Protein AF-A0AB34UBN6-F1 (afdb_monomer_lite)

Foldseek 3Di:
DDDDDPDDPVRLVVLLVCLVPDQDDPVDPVVSVVSNVVSVVSNVVSVVVVVVVVVVPPD

Organism: NCBI:txid251723

pLDDT: mean 75.95, std 13.52, range [39.22, 89.69]

Secondary structure (DSSP, 8-state):
--------HHHHHHHHHHHHH-----S-HHHHHHHHHHHHHHHHHHHHHHHHHHHTT--

Structure (mmCIF, N/CA/C/O backbone):
data_AF-A0AB34UBN6-F1
#
_entry.id   AF-A0AB34UBN6-F1
#
loop_
_atom_site.group_PDB
_atom_site.id
_atom_site.type_symbol
_atom_site.label_atom_id
_atom_site.label_alt_id
_atom_site.label_comp_id
_atom_site.label_asym_id
_atom_site.label_entity_id
_atom_site.label_seq_id
_atom_site.pdbx_PDB_ins_code
_atom_site.Cartn_x
_atom_site.Cartn_y
_atom_site.Cartn_z
_atom_site.occupancy
_atom_site.B_iso_or_equiv
_atom_site.auth_seq_id
_atom_site.auth_comp_id
_atom_site.auth_asym_id
_atom_site.auth_atom_id
_atom_site.pdbx_PDB_model_num
ATOM 1 N N . MET A 1 1 ? 0.363 -15.893 -10.728 1.00 39.22 1 MET A N 1
ATOM 2 C CA . MET A 1 1 ? -0.449 -14.827 -11.350 1.00 39.22 1 MET A CA 1
ATOM 3 C C . MET A 1 1 ? 0.362 -13.549 -11.215 1.00 39.22 1 MET A C 1
ATOM 5 O O . MET A 1 1 ? 0.443 -13.038 -10.112 1.00 39.22 1 MET A O 1
ATOM 9 N N . HIS A 1 2 ? 1.070 -13.130 -12.268 1.00 51.81 2 HIS A N 1
ATOM 10 C CA . HIS A 1 2 ? 1.823 -11.871 -12.260 1.00 51.81 2 HIS A CA 1
ATOM 11 C C . HIS A 1 2 ? 0.877 -10.771 -12.730 1.00 51.81 2 HIS A C 1
ATOM 13 O O . HIS A 1 2 ? 0.379 -10.827 -13.853 1.00 51.81 2 HIS A O 1
ATOM 19 N N . ILE A 1 3 ? 0.565 -9.830 -11.846 1.00 56.25 3 ILE A N 1
ATOM 20 C CA . ILE A 1 3 ? -0.167 -8.623 -12.214 1.00 56.25 3 ILE A CA 1
ATOM 21 C C . ILE A 1 3 ? 0.891 -7.662 -12.761 1.00 56.25 3 ILE A C 1
ATOM 23 O O . ILE A 1 3 ? 1.676 -7.121 -11.992 1.00 56.25 3 ILE A O 1
ATOM 27 N N . SER A 1 4 ? 0.970 -7.522 -14.085 1.00 46.94 4 SER A N 1
ATOM 28 C CA . SER A 1 4 ? 1.852 -6.541 -14.722 1.00 46.94 4 SER A CA 1
ATOM 29 C C . SER A 1 4 ? 1.200 -5.170 -14.626 1.00 46.94 4 SER A C 1
ATOM 31 O O . SER A 1 4 ? 0.198 -4.899 -15.288 1.00 46.94 4 SER A O 1
ATOM 33 N N . PHE A 1 5 ? 1.753 -4.326 -13.767 1.00 59.00 5 PHE A N 1
ATOM 34 C CA . PHE A 1 5 ? 1.351 -2.939 -13.643 1.00 59.00 5 PHE A CA 1
ATOM 35 C C . PHE A 1 5 ? 2.197 -2.095 -14.599 1.00 59.00 5 PHE A C 1
ATOM 37 O O . PHE A 1 5 ? 3.387 -1.914 -14.367 1.00 59.00 5 PHE A O 1
ATOM 44 N N . ASP A 1 6 ? 1.588 -1.563 -15.660 1.00 62.47 6 ASP A N 1
ATOM 45 C CA . ASP A 1 6 ? 2.205 -0.524 -16.497 1.00 62.47 6 ASP A CA 1
ATOM 46 C C . ASP A 1 6 ? 2.112 0.827 -15.766 1.00 62.47 6 ASP A C 1
ATOM 48 O O . ASP A 1 6 ? 1.368 1.731 -16.143 1.00 62.47 6 ASP A O 1
ATOM 52 N N . LEU A 1 7 ? 2.762 0.905 -14.603 1.00 65.88 7 LEU A N 1
ATOM 53 C CA . LEU A 1 7 ? 2.819 2.112 -13.789 1.00 65.88 7 LEU A CA 1
ATOM 54 C C . LEU A 1 7 ? 4.020 2.936 -14.238 1.00 65.88 7 LEU A C 1
ATOM 56 O O . LEU A 1 7 ? 5.160 2.471 -14.208 1.00 65.88 7 LEU A O 1
ATOM 60 N N . ASN A 1 8 ? 3.765 4.192 -14.591 1.00 74.69 8 ASN A N 1
ATOM 61 C CA . ASN A 1 8 ? 4.823 5.178 -14.741 1.00 74.69 8 ASN A CA 1
ATOM 62 C C . ASN A 1 8 ? 5.612 5.287 -13.421 1.00 74.69 8 ASN A C 1
ATOM 64 O O . ASN A 1 8 ? 5.048 5.096 -12.342 1.00 74.69 8 ASN A O 1
ATOM 68 N N . HIS A 1 9 ? 6.897 5.644 -13.487 1.00 74.25 9 HIS A N 1
ATOM 69 C CA . HIS A 1 9 ? 7.771 5.767 -12.312 1.00 74.25 9 HIS A CA 1
ATOM 70 C C . HIS A 1 9 ? 7.131 6.617 -11.200 1.00 74.25 9 HIS A C 1
ATOM 72 O O . HIS A 1 9 ? 7.185 6.245 -10.032 1.00 74.25 9 HIS A O 1
ATOM 78 N N . ASN A 1 10 ? 6.439 7.698 -11.582 1.00 79.81 10 ASN A N 1
ATOM 79 C CA . ASN A 1 10 ? 5.726 8.582 -10.659 1.00 79.81 10 ASN A CA 1
ATOM 80 C C . ASN A 1 10 ? 4.556 7.884 -9.939 1.00 79.81 10 ASN A C 1
ATOM 82 O O . ASN A 1 10 ? 4.458 7.947 -8.716 1.00 79.81 10 ASN A 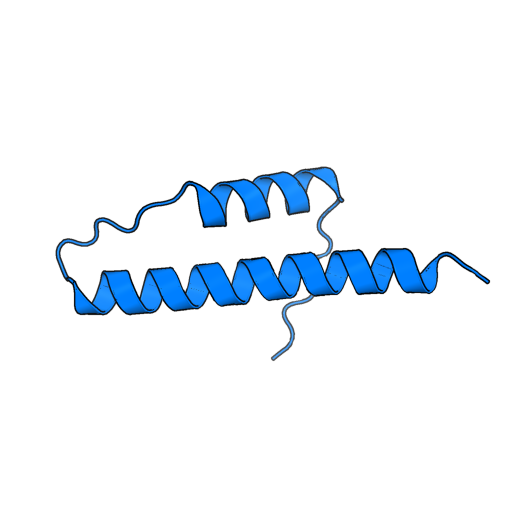O 1
ATOM 86 N N . ASP A 1 11 ? 3.704 7.167 -10.677 1.00 80.75 11 ASP A N 1
ATOM 87 C CA . ASP A 1 11 ? 2.564 6.447 -10.095 1.00 80.75 11 ASP A CA 1
ATOM 88 C C . ASP A 1 11 ? 3.032 5.289 -9.209 1.00 80.75 11 ASP A C 1
ATOM 90 O O . ASP A 1 11 ? 2.448 5.003 -8.163 1.00 80.75 11 ASP A O 1
ATOM 94 N N . ARG A 1 12 ? 4.131 4.641 -9.601 1.00 80.00 12 ARG A N 1
ATOM 95 C CA . ARG A 1 12 ? 4.751 3.555 -8.848 1.00 80.00 12 ARG A CA 1
ATOM 96 C C . ARG A 1 12 ? 5.346 4.057 -7.529 1.00 80.00 12 ARG A C 1
ATOM 98 O O . ARG A 1 12 ? 5.156 3.424 -6.495 1.00 80.00 12 ARG A O 1
ATOM 105 N N . GLU A 1 13 ? 6.009 5.212 -7.544 1.00 81.75 13 GLU A N 1
ATOM 106 C CA . GLU A 1 13 ? 6.531 5.877 -6.345 1.00 81.75 13 GLU A CA 1
ATOM 107 C C . GLU A 1 13 ? 5.394 6.367 -5.431 1.00 81.75 13 GLU A C 1
ATOM 109 O O . GLU A 1 13 ? 5.445 6.173 -4.214 1.00 81.75 13 GLU A O 1
ATOM 114 N N . ALA A 1 14 ? 4.321 6.918 -6.007 1.00 86.06 14 ALA A N 1
ATOM 115 C CA . ALA A 1 14 ? 3.120 7.304 -5.271 1.00 86.06 14 ALA A CA 1
ATOM 116 C C . ALA A 1 14 ? 2.449 6.097 -4.591 1.00 86.06 14 ALA A C 1
ATOM 118 O O . ALA A 1 14 ? 2.071 6.180 -3.419 1.00 86.06 14 ALA A O 1
ATOM 119 N N . LEU A 1 15 ? 2.353 4.958 -5.285 1.00 84.06 15 LEU A N 1
ATOM 120 C CA . LEU A 1 15 ? 1.806 3.716 -4.739 1.00 84.06 15 LEU A CA 1
ATOM 121 C C . LEU A 1 15 ? 2.709 3.126 -3.650 1.00 84.06 15 LEU A C 1
ATOM 123 O O . LEU A 1 15 ? 2.211 2.726 -2.598 1.00 84.06 15 LEU A O 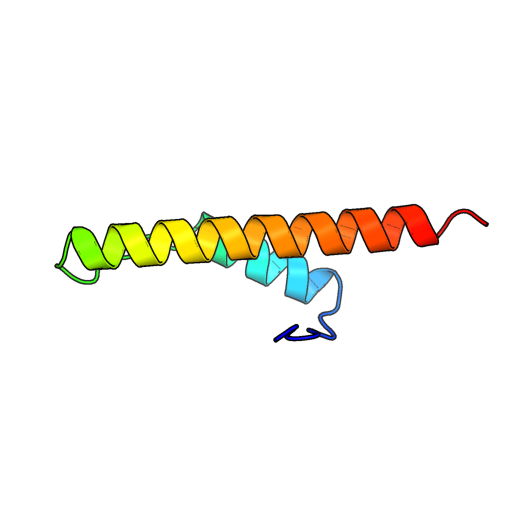1
ATOM 127 N N . LEU A 1 16 ? 4.029 3.123 -3.855 1.00 84.56 16 LEU A N 1
ATOM 128 C CA . LEU A 1 16 ? 5.003 2.687 -2.851 1.00 84.56 16 LEU A CA 1
ATOM 129 C C . LEU A 1 16 ? 4.877 3.522 -1.573 1.00 84.56 16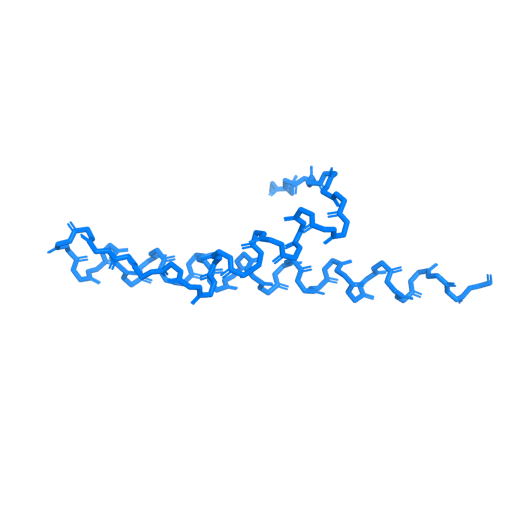 LEU A C 1
ATOM 131 O O . LEU A 1 16 ? 4.849 2.988 -0.463 1.00 84.56 16 LEU A O 1
ATOM 135 N N . ARG A 1 17 ? 4.775 4.842 -1.728 1.00 85.62 17 ARG A N 1
ATOM 136 C CA . ARG A 1 17 ? 4.589 5.764 -0.613 1.00 85.62 17 ARG A CA 1
ATOM 137 C C . ARG A 1 17 ? 3.268 5.507 0.106 1.00 85.62 17 ARG A C 1
ATOM 139 O O . ARG A 1 17 ? 3.260 5.454 1.331 1.00 85.62 17 ARG A O 1
ATOM 146 N N . HIS A 1 18 ? 2.189 5.263 -0.635 1.00 86.06 18 HIS A N 1
ATOM 147 C CA . HIS A 1 18 ? 0.906 4.889 -0.049 1.00 86.06 18 HIS A CA 1
ATOM 148 C C . HIS A 1 18 ? 0.999 3.586 0.753 1.00 86.06 18 HIS A C 1
ATOM 150 O O . HIS A 1 18 ? 0.510 3.542 1.875 1.00 86.06 18 HIS A O 1
ATOM 156 N N . CYS A 1 19 ? 1.691 2.562 0.244 1.00 84.88 19 CYS A N 1
ATOM 157 C CA . CYS A 1 19 ? 1.879 1.301 0.967 1.00 84.88 19 CYS A CA 1
ATOM 158 C C . CYS A 1 19 ? 2.634 1.485 2.293 1.00 84.88 19 CYS A C 1
ATOM 160 O O . CYS A 1 19 ? 2.355 0.774 3.252 1.00 84.88 19 CYS A O 1
ATOM 162 N N . LYS A 1 20 ? 3.560 2.453 2.363 1.00 82.31 20 LYS A N 1
ATOM 163 C CA . LYS A 1 20 ? 4.338 2.767 3.575 1.00 82.31 20 LYS A CA 1
ATOM 164 C C . LYS A 1 20 ? 3.600 3.673 4.564 1.00 82.31 20 LYS A C 1
ATOM 166 O O . LYS A 1 20 ? 3.812 3.559 5.767 1.00 82.31 20 LYS A O 1
ATOM 171 N N . GLU A 1 21 ? 2.783 4.603 4.075 1.00 86.81 21 GLU A N 1
ATOM 172 C CA . GLU A 1 21 ? 2.037 5.556 4.913 1.00 86.81 21 GLU A CA 1
ATOM 173 C C . GLU A 1 21 ? 0.681 5.001 5.379 1.00 86.81 21 GLU A C 1
ATOM 175 O O . GLU A 1 21 ? 0.125 5.474 6.373 1.00 86.81 21 GLU A O 1
ATOM 180 N N . PHE A 1 22 ? 0.133 4.006 4.679 1.00 84.62 22 PHE A N 1
ATOM 181 C CA . PHE A 1 22 ? -1.155 3.420 5.013 1.00 84.62 22 PHE A CA 1
ATOM 182 C C . PHE A 1 22 ? -1.052 2.514 6.242 1.00 84.62 22 PHE A C 1
ATOM 184 O O . PHE A 1 22 ? -0.419 1.461 6.220 1.00 84.62 22 PHE A O 1
ATOM 191 N N . VAL A 1 23 ? -1.743 2.906 7.313 1.00 78.56 23 VAL A N 1
ATOM 192 C CA . VAL A 1 23 ? -1.879 2.094 8.524 1.00 78.56 23 VAL A CA 1
ATOM 193 C C . VAL A 1 23 ? -3.249 1.411 8.502 1.00 78.56 23 VAL A C 1
ATOM 195 O O . VAL A 1 23 ? -4.266 2.103 8.622 1.00 78.56 23 VAL A O 1
ATOM 198 N N . PRO A 1 24 ? -3.319 0.074 8.359 1.00 76.12 24 PRO A N 1
ATOM 199 C CA . PRO A 1 24 ? -4.591 -0.632 8.384 1.00 76.12 24 PRO A CA 1
ATOM 200 C C . PRO A 1 24 ? -5.251 -0.489 9.762 1.00 76.12 24 PRO A C 1
ATOM 202 O O . PRO A 1 24 ? -4.673 -0.821 10.797 1.00 76.12 24 PRO A O 1
ATOM 205 N N . ALA A 1 25 ? -6.483 0.019 9.763 1.00 78.19 25 ALA A N 1
ATOM 206 C CA . ALA A 1 25 ? -7.288 0.268 10.958 1.00 78.19 25 ALA A CA 1
ATOM 207 C C . ALA A 1 25 ? -8.646 -0.452 10.873 1.00 78.19 25 ALA A C 1
ATOM 209 O O . ALA A 1 25 ? -9.686 0.129 11.169 1.00 78.19 25 ALA A O 1
ATOM 210 N N . SER A 1 26 ? -8.640 -1.728 10.469 1.00 75.75 26 SER A N 1
ATOM 211 C CA . SER A 1 26 ? -9.860 -2.528 10.246 1.00 75.75 26 SER A CA 1
ATOM 212 C C . SER A 1 26 ? -10.581 -2.936 11.546 1.00 75.75 26 SER A C 1
ATOM 214 O O . SER A 1 26 ? -11.674 -3.489 11.525 1.00 75.75 26 SER A O 1
ATOM 216 N N . GLY A 1 27 ? -9.985 -2.673 12.715 1.00 81.25 27 GLY A N 1
ATOM 217 C CA . GLY A 1 27 ? -10.525 -3.087 14.018 1.00 81.25 27 GLY A CA 1
ATOM 218 C C . GLY A 1 27 ? -10.254 -4.554 14.386 1.00 81.25 27 GLY A C 1
ATOM 219 O O . GLY A 1 27 ? -10.410 -4.913 15.551 1.00 81.25 27 GLY A O 1
ATOM 220 N N . ASP A 1 28 ? -9.769 -5.376 13.448 1.00 85.75 28 ASP A N 1
ATOM 221 C CA . ASP A 1 28 ? -9.248 -6.725 13.698 1.00 85.75 28 ASP A CA 1
ATOM 222 C C . ASP A 1 28 ? -7.716 -6.750 13.547 1.00 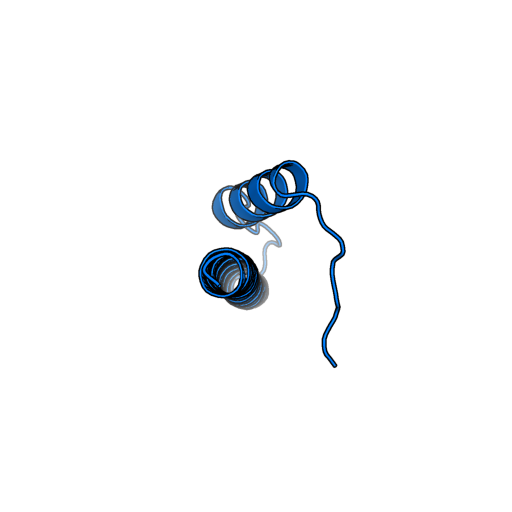85.75 28 ASP A C 1
ATOM 224 O O . ASP A 1 28 ? -7.161 -6.496 12.476 1.00 85.75 28 ASP A O 1
ATOM 228 N N . ALA A 1 29 ? -7.013 -7.084 14.633 1.00 84.88 29 ALA A N 1
ATOM 229 C CA . ALA A 1 29 ? -5.553 -7.156 14.655 1.00 84.88 29 ALA A CA 1
ATOM 230 C C . ALA A 1 29 ? -4.983 -8.209 13.686 1.00 84.88 29 ALA A C 1
ATOM 232 O O . ALA A 1 29 ? -3.889 -8.019 13.154 1.00 84.88 29 ALA A O 1
ATOM 233 N N . ARG A 1 30 ? -5.704 -9.309 13.430 1.00 89.19 30 ARG A N 1
ATOM 234 C CA . ARG A 1 30 ? -5.260 -10.353 12.489 1.00 89.19 30 ARG A CA 1
ATOM 235 C C . ARG A 1 30 ? -5.384 -9.895 11.047 1.00 89.19 30 ARG A C 1
ATOM 237 O O . ARG A 1 30 ? -4.520 -10.204 10.230 1.00 89.19 30 ARG A O 1
ATOM 244 N N . GLU A 1 31 ? -6.459 -9.184 10.740 1.00 86.81 31 GLU A N 1
ATOM 245 C CA . GLU A 1 31 ? -6.674 -8.609 9.418 1.00 86.81 31 GLU A CA 1
ATOM 246 C C . GLU A 1 31 ? -5.661 -7.496 9.147 1.00 86.81 31 GLU A C 1
ATOM 248 O O . GLU A 1 31 ? -5.027 -7.500 8.096 1.00 86.81 31 GLU A O 1
ATOM 253 N N . ASN A 1 32 ? -5.413 -6.629 10.133 1.00 87.06 32 ASN A N 1
ATOM 254 C CA . ASN A 1 32 ? -4.386 -5.594 10.041 1.00 87.06 32 ASN A CA 1
ATOM 255 C C . ASN A 1 32 ? -2.991 -6.185 9.792 1.00 87.06 32 ASN A C 1
ATOM 257 O O . ASN A 1 32 ? -2.267 -5.661 8.955 1.00 87.06 32 ASN A O 1
ATOM 261 N N . ALA A 1 33 ? -2.629 -7.284 10.468 1.00 87.25 33 ALA A N 1
ATOM 262 C CA . ALA A 1 33 ? -1.352 -7.964 10.240 1.00 87.25 33 ALA A CA 1
ATOM 263 C C . ALA A 1 33 ? -1.245 -8.525 8.814 1.00 87.25 33 ALA A C 1
ATOM 265 O O . ALA A 1 33 ? -0.248 -8.306 8.140 1.00 87.25 33 ALA A O 1
ATOM 266 N N . ARG A 1 34 ? -2.301 -9.177 8.308 1.00 89.69 34 ARG A N 1
ATOM 267 C CA . ARG A 1 34 ? -2.319 -9.681 6.923 1.00 89.69 34 ARG A CA 1
ATOM 268 C C . ARG A 1 34 ? -2.253 -8.566 5.883 1.00 89.69 34 ARG A C 1
ATOM 270 O O . ARG A 1 34 ? -1.619 -8.744 4.851 1.00 89.69 34 ARG A O 1
ATOM 277 N N . LEU A 1 35 ? -2.934 -7.449 6.132 1.00 87.69 35 LEU A N 1
ATOM 278 C CA . LEU A 1 35 ? -2.878 -6.264 5.277 1.00 87.69 35 LEU A CA 1
ATOM 279 C C . LEU A 1 35 ? -1.483 -5.644 5.288 1.00 87.69 35 LEU A C 1
ATOM 281 O O . LEU A 1 35 ? -0.985 -5.297 4.225 1.00 87.69 35 LEU A O 1
ATOM 285 N N . ALA A 1 36 ? -0.851 -5.543 6.458 1.00 86.75 36 ALA A N 1
ATOM 286 C CA . ALA A 1 36 ? 0.515 -5.050 6.583 1.00 86.75 36 ALA A CA 1
ATOM 287 C C . ALA A 1 36 ? 1.501 -5.936 5.805 1.00 86.75 36 ALA A C 1
ATOM 289 O O . ALA A 1 36 ? 2.212 -5.416 4.951 1.00 86.75 36 ALA A O 1
ATOM 290 N N . ASP A 1 37 ? 1.451 -7.258 5.999 1.00 88.56 37 ASP A N 1
ATOM 291 C CA . ASP A 1 37 ? 2.292 -8.214 5.261 1.00 88.56 37 ASP A CA 1
ATOM 292 C C . ASP A 1 37 ? 2.073 -8.108 3.740 1.00 88.56 37 ASP A C 1
ATOM 294 O O . ASP A 1 37 ? 3.018 -8.143 2.953 1.00 88.56 37 ASP A O 1
ATOM 298 N N . ALA A 1 38 ? 0.819 -7.960 3.298 1.00 89.06 38 ALA A N 1
ATOM 299 C CA . ALA A 1 38 ? 0.499 -7.818 1.880 1.00 89.06 38 ALA A CA 1
ATOM 300 C C . ALA A 1 38 ? 1.009 -6.494 1.285 1.00 89.06 38 ALA A C 1
ATOM 302 O O . ALA A 1 38 ? 1.470 -6.478 0.144 1.00 89.06 38 ALA A O 1
ATOM 303 N N . LEU A 1 39 ? 0.931 -5.391 2.037 1.00 87.19 39 LEU A N 1
ATOM 304 C CA . LEU A 1 39 ? 1.446 -4.082 1.622 1.00 87.19 39 LEU A CA 1
ATOM 305 C C . LEU A 1 39 ? 2.973 -4.064 1.578 1.00 87.19 39 LEU A C 1
ATOM 307 O O . LEU A 1 39 ? 3.544 -3.463 0.671 1.00 87.19 39 LEU A O 1
ATOM 311 N N . GLU A 1 40 ? 3.627 -4.747 2.515 1.00 87.00 40 GLU A N 1
ATOM 312 C CA . GLU A 1 40 ? 5.078 -4.914 2.529 1.00 87.00 40 GLU A CA 1
ATOM 313 C C . GLU A 1 40 ? 5.545 -5.732 1.320 1.00 87.00 40 GLU A C 1
ATOM 315 O O . GLU A 1 40 ? 6.376 -5.253 0.548 1.00 87.00 40 GLU A O 1
ATOM 320 N N . ALA A 1 41 ? 4.919 -6.884 1.056 1.00 88.75 41 ALA A N 1
ATOM 321 C CA . ALA A 1 41 ? 5.211 -7.694 -0.128 1.00 88.75 41 ALA A CA 1
ATOM 322 C C . ALA A 1 41 ? 4.961 -6.933 -1.445 1.00 88.75 41 ALA A C 1
ATOM 324 O O . ALA A 1 41 ? 5.707 -7.090 -2.414 1.00 88.75 41 ALA A O 1
ATOM 325 N N . LEU A 1 42 ? 3.925 -6.087 -1.495 1.00 85.00 42 LEU A N 1
ATOM 326 C CA . LEU A 1 42 ? 3.661 -5.228 -2.649 1.00 85.00 42 LEU A CA 1
ATOM 327 C C . LEU A 1 42 ? 4.758 -4.169 -2.814 1.00 85.00 42 LEU A C 1
ATOM 329 O O . LEU A 1 42 ? 5.240 -3.965 -3.925 1.00 85.00 42 LEU A O 1
ATOM 333 N N . ALA A 1 43 ? 5.181 -3.517 -1.731 1.00 86.25 43 ALA A N 1
ATOM 334 C CA . ALA A 1 43 ? 6.256 -2.533 -1.774 1.00 86.25 43 ALA A CA 1
ATOM 335 C C . ALA A 1 43 ? 7.588 -3.160 -2.216 1.00 86.25 43 ALA A C 1
ATOM 337 O O . ALA A 1 43 ? 8.288 -2.569 -3.037 1.00 86.25 43 ALA A O 1
ATOM 338 N N . GLU A 1 44 ? 7.919 -4.357 -1.728 1.00 85.44 44 GLU A N 1
ATOM 339 C CA . GLU A 1 44 ? 9.095 -5.116 -2.168 1.00 85.44 44 GLU A CA 1
ATOM 340 C C . GLU A 1 44 ? 9.039 -5.445 -3.660 1.00 85.44 44 GLU A C 1
ATOM 342 O O . GLU A 1 44 ? 10.015 -5.206 -4.367 1.00 85.44 44 GLU A O 1
ATOM 347 N N . ALA A 1 45 ? 7.896 -5.916 -4.164 1.00 84.75 45 ALA A N 1
ATOM 348 C CA . ALA A 1 45 ? 7.725 -6.195 -5.588 1.00 84.75 45 ALA A CA 1
ATOM 349 C C . ALA A 1 45 ? 7.901 -4.932 -6.449 1.00 84.75 45 ALA A C 1
ATOM 351 O O . ALA A 1 45 ? 8.584 -4.977 -7.468 1.00 84.75 45 ALA A O 1
ATOM 352 N N . LEU A 1 46 ? 7.352 -3.792 -6.016 1.00 82.50 46 LEU A N 1
ATOM 353 C CA . LEU A 1 46 ? 7.502 -2.513 -6.720 1.00 82.50 46 LEU A CA 1
ATOM 354 C C . LEU A 1 46 ? 8.955 -2.009 -6.725 1.00 82.50 46 LEU A C 1
ATOM 356 O O . LEU A 1 46 ? 9.382 -1.414 -7.714 1.00 82.50 46 LEU A O 1
ATOM 360 N N . MET A 1 47 ? 9.711 -2.234 -5.644 1.00 82.12 47 MET A N 1
ATOM 361 C CA . MET A 1 47 ? 11.146 -1.916 -5.588 1.00 82.12 47 MET A CA 1
ATOM 362 C C . MET A 1 47 ? 11.964 -2.863 -6.467 1.00 82.12 47 MET A C 1
ATOM 364 O O . MET A 1 47 ? 12.839 -2.406 -7.194 1.00 82.12 47 MET A O 1
ATOM 368 N N . ALA A 1 48 ? 11.650 -4.160 -6.455 1.00 81.44 48 ALA A N 1
ATOM 369 C CA . ALA A 1 48 ? 12.312 -5.151 -7.295 1.00 81.44 48 ALA A CA 1
ATOM 370 C C . ALA A 1 48 ? 12.069 -4.896 -8.792 1.00 81.44 48 ALA A C 1
ATOM 372 O O . ALA A 1 48 ? 12.987 -5.064 -9.588 1.00 81.44 48 ALA A O 1
ATOM 373 N N . ASP A 1 49 ? 10.871 -4.445 -9.180 1.00 76.44 49 ASP A N 1
ATOM 374 C CA . ASP A 1 49 ? 10.580 -4.027 -10.558 1.00 76.44 49 ASP A CA 1
ATOM 375 C C . ASP A 1 49 ? 11.337 -2.747 -10.953 1.00 76.44 49 ASP A C 1
ATOM 377 O O . ASP A 1 49 ? 11.768 -2.620 -12.098 1.00 76.44 49 ASP A O 1
ATOM 381 N N . ASP A 1 50 ? 11.539 -1.796 -10.033 1.00 70.88 50 ASP A N 1
ATOM 382 C CA . ASP A 1 50 ? 12.395 -0.627 -10.289 1.00 70.88 50 ASP A CA 1
ATOM 383 C C . ASP A 1 50 ? 13.868 -1.018 -10.455 1.00 70.88 50 ASP A C 1
ATOM 385 O O . ASP A 1 50 ? 14.535 -0.580 -11.394 1.00 70.88 50 ASP A O 1
ATOM 389 N N . GLU A 1 51 ? 14.373 -1.896 -9.590 1.00 68.44 51 GLU A N 1
ATOM 390 C CA . GLU A 1 51 ? 15.738 -2.414 -9.681 1.00 68.44 51 GLU A CA 1
ATOM 391 C C . GLU A 1 51 ? 15.930 -3.237 -10.967 1.00 68.44 51 GLU A C 1
ATOM 393 O O . GLU A 1 51 ? 16.925 -3.085 -11.674 1.00 68.44 51 GLU A O 1
ATOM 398 N N . ALA A 1 52 ? 14.932 -4.034 -11.357 1.0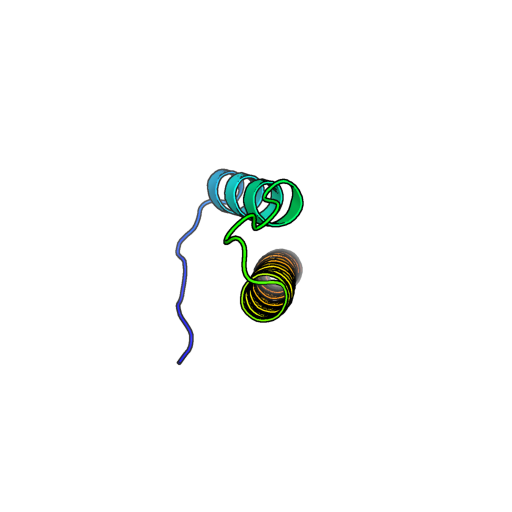0 65.62 52 ALA A N 1
ATOM 399 C CA . ALA A 1 52 ? 14.937 -4.762 -12.620 1.00 65.62 52 ALA A CA 1
ATOM 400 C C . ALA A 1 52 ? 14.881 -3.825 -13.838 1.00 65.62 52 ALA A C 1
ATOM 402 O O . ALA A 1 52 ? 15.553 -4.096 -14.836 1.00 65.62 52 ALA A O 1
ATOM 403 N N . ALA A 1 53 ? 14.121 -2.728 -13.773 1.00 61.12 53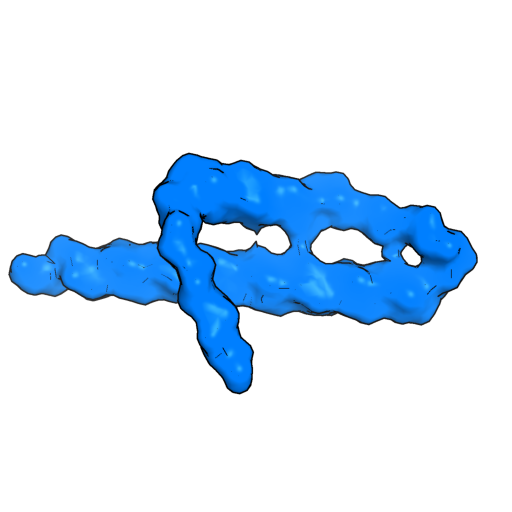 ALA A N 1
ATOM 404 C CA . ALA A 1 53 ? 14.048 -1.725 -14.835 1.00 61.12 53 ALA A CA 1
ATOM 405 C C . ALA A 1 53 ? 15.358 -0.929 -14.971 1.00 61.12 53 ALA A C 1
ATOM 407 O O . ALA A 1 53 ? 15.803 -0.660 -16.087 1.00 61.12 53 ALA A O 1
ATOM 408 N N . THR A 1 54 ? 16.012 -0.592 -13.856 1.00 59.69 54 THR A N 1
ATOM 409 C CA . THR A 1 54 ? 17.314 0.097 -13.859 1.00 59.69 54 THR A CA 1
ATOM 410 C C . THR A 1 54 ? 18.460 -0.824 -14.288 1.00 59.69 54 THR A C 1
ATOM 412 O O . THR A 1 54 ? 19.342 -0.387 -15.027 1.00 59.69 54 THR A O 1
ATOM 415 N N . ALA A 1 55 ? 18.419 -2.112 -13.931 1.00 59.19 55 ALA A N 1
ATOM 416 C CA . ALA A 1 55 ? 19.399 -3.111 -14.366 1.00 59.19 55 ALA A CA 1
ATOM 417 C C . ALA A 1 55 ? 19.303 -3.451 -15.867 1.00 59.19 55 ALA A C 1
ATOM 419 O O . ALA A 1 55 ? 20.307 -3.804 -16.482 1.00 59.19 55 ALA A O 1
ATOM 420 N N . GLN A 1 56 ? 18.123 -3.317 -16.480 1.00 54.88 56 GLN A N 1
ATOM 421 C CA . GLN A 1 56 ? 17.911 -3.557 -17.917 1.00 54.88 56 GLN A CA 1
ATOM 422 C C . GLN A 1 56 ? 18.255 -2.346 -18.808 1.00 54.88 56 GLN A C 1
ATOM 424 O O . GLN A 1 56 ? 18.250 -2.470 -20.031 1.00 54.88 56 GLN A O 1
ATOM 429 N N . GLY A 1 57 ? 18.583 -1.188 -18.220 1.00 52.34 57 GLY A N 1
ATOM 430 C CA . GLY A 1 57 ? 18.932 0.050 -18.930 1.00 52.34 57 GLY A CA 1
ATOM 431 C C . GLY A 1 57 ? 20.425 0.259 -19.219 1.00 52.34 57 GLY A C 1
ATOM 432 O O . GLY A 1 57 ? 20.790 1.314 -19.733 1.00 52.34 57 GLY A O 1
ATOM 433 N N . VAL A 1 58 ? 21.295 -0.704 -18.894 1.00 50.09 58 VAL A N 1
ATOM 434 C CA . VAL A 1 58 ? 22.737 -0.645 -19.197 1.00 50.09 58 VAL A CA 1
ATOM 435 C C . VAL A 1 58 ? 23.107 -1.783 -20.149 1.00 50.09 58 VAL A C 1
ATOM 437 O O . VAL A 1 58 ? 23.657 -2.801 -19.736 1.00 50.09 58 VAL A O 1
ATOM 440 N N . CYS A 1 59 ? 22.795 -1.590 -21.430 1.00 41.75 59 CYS A N 1
ATOM 441 C CA . CYS A 1 59 ? 23.408 -2.280 -22.566 1.00 41.75 59 CYS A CA 1
ATOM 442 C C . CYS A 1 59 ? 23.701 -1.249 -23.658 1.00 41.75 59 CYS A C 1
ATOM 444 O O . CYS A 1 59 ? 22.763 -0.497 -24.009 1.00 41.75 59 CYS A O 1
#

Sequence (59 aa):
MHISFDLNHNDREALLRHCKEFVPASGDARENARLADALEALAEALMADDEAATAQGVC

Radius of gyration: 13.73 Å; chains: 1; bounding box: 34×23×37 Å